Protein AF-B9TX66-F1 (afdb_monomer)

Structure (mmCIF, N/CA/C/O backbone):
data_AF-B9TX66-F1
#
_entry.id   AF-B9TX66-F1
#
loop_
_atom_site.group_PDB
_atom_site.id
_atom_site.type_symbol
_atom_site.label_atom_id
_atom_site.label_alt_id
_atom_site.label_comp_id
_atom_site.label_asym_id
_atom_site.label_entity_id
_atom_site.label_seq_id
_atom_site.pdbx_PDB_ins_code
_atom_site.Cartn_x
_atom_site.Cartn_y
_atom_site.Cartn_z
_atom_site.occupancy
_atom_site.B_iso_or_equiv
_atom_site.auth_seq_id
_atom_site.auth_comp_id
_atom_site.auth_asym_id
_atom_site.auth_atom_id
_atom_site.pdbx_PDB_model_num
ATOM 1 N N . VAL A 1 1 ? 1.160 -11.058 -10.575 1.00 83.12 1 VAL A N 1
ATOM 2 C CA . VAL A 1 1 ? 1.458 -9.894 -9.702 1.00 83.12 1 VAL A CA 1
ATOM 3 C C . VAL A 1 1 ? 0.193 -9.256 -9.128 1.00 83.12 1 VAL A C 1
ATOM 5 O O . VAL A 1 1 ? 0.066 -9.266 -7.913 1.00 83.12 1 VAL A O 1
ATOM 8 N N . TYR A 1 2 ? -0.780 -8.805 -9.941 1.00 94.12 2 TYR A N 1
ATOM 9 C CA . TYR A 1 2 ? -2.015 -8.160 -9.440 1.00 94.12 2 TYR A CA 1
ATOM 10 C C . TYR A 1 2 ? -2.729 -8.931 -8.323 1.00 94.12 2 TYR A C 1
ATOM 12 O O . TYR A 1 2 ? 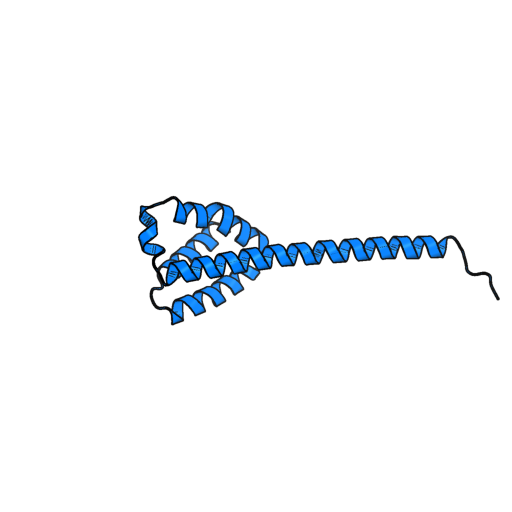-2.939 -8.373 -7.253 1.00 94.12 2 TYR A O 1
ATOM 20 N N . TRP A 1 3 ? -3.058 -10.211 -8.542 1.00 96.12 3 TRP A N 1
ATOM 21 C CA . TRP A 1 3 ? -3.740 -11.026 -7.528 1.00 96.12 3 TRP A CA 1
ATOM 22 C C . TRP A 1 3 ? -2.969 -11.053 -6.202 1.00 96.12 3 TRP A C 1
ATOM 24 O O . TRP A 1 3 ? -3.558 -10.854 -5.146 1.00 96.12 3 TRP A O 1
ATOM 34 N N . PHE A 1 4 ? -1.648 -11.221 -6.254 1.00 95.56 4 PHE A N 1
ATOM 35 C CA . PHE A 1 4 ? -0.800 -11.268 -5.065 1.00 95.56 4 PHE A CA 1
ATOM 36 C C . PHE A 1 4 ? -0.792 -9.930 -4.313 1.00 95.56 4 PHE A C 1
ATOM 38 O O . PHE A 1 4 ? -1.150 -9.889 -3.138 1.00 95.56 4 PHE A O 1
ATOM 45 N N . CYS A 1 5 ? -0.483 -8.827 -5.004 1.00 97.12 5 CYS A N 1
ATOM 46 C CA . CYS A 1 5 ? -0.488 -7.490 -4.407 1.00 97.12 5 CYS A CA 1
ATOM 47 C C . CYS A 1 5 ? -1.867 -7.137 -3.840 1.00 97.12 5 CYS A C 1
ATOM 49 O O . CYS A 1 5 ? -1.966 -6.672 -2.712 1.00 97.12 5 CYS A O 1
ATOM 51 N N . ASN A 1 6 ? -2.940 -7.408 -4.585 1.00 97.31 6 ASN A N 1
ATOM 52 C CA . ASN A 1 6 ? -4.307 -7.114 -4.164 1.00 97.31 6 ASN A CA 1
ATOM 53 C C . ASN A 1 6 ? -4.693 -7.873 -2.888 1.00 97.31 6 ASN A C 1
ATOM 55 O O . ASN A 1 6 ? -5.299 -7.290 -1.996 1.00 97.31 6 ASN A O 1
ATOM 59 N N . ASN A 1 7 ? -4.332 -9.153 -2.771 1.00 98.00 7 ASN A N 1
ATOM 60 C CA . ASN A 1 7 ? -4.625 -9.919 -1.559 1.00 98.00 7 ASN A CA 1
ATOM 61 C C . ASN A 1 7 ? -3.804 -9.436 -0.360 1.00 98.00 7 ASN A C 1
ATOM 63 O O . ASN A 1 7 ? -4.368 -9.274 0.716 1.00 98.00 7 ASN A O 1
ATOM 67 N N . LEU A 1 8 ? -2.519 -9.118 -0.538 1.00 97.81 8 LEU A N 1
ATOM 68 C CA . LEU A 1 8 ? -1.708 -8.569 0.553 1.00 97.81 8 LEU A CA 1
ATOM 69 C C . LEU A 1 8 ? -2.213 -7.202 1.027 1.00 97.81 8 LEU A C 1
ATOM 71 O O . LEU A 1 8 ? -2.271 -6.963 2.229 1.00 97.81 8 LEU A O 1
ATOM 75 N N . ILE A 1 9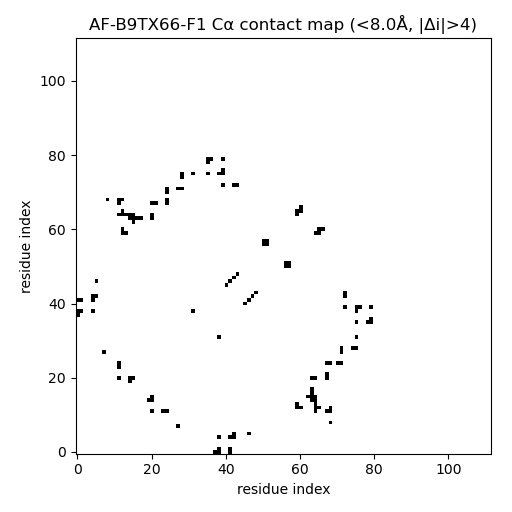 ? -2.642 -6.328 0.111 1.00 97.75 9 ILE A N 1
ATOM 76 C CA . ILE A 1 9 ? -3.272 -5.057 0.487 1.00 97.75 9 ILE A CA 1
ATOM 77 C C . ILE A 1 9 ? -4.596 -5.299 1.217 1.00 97.75 9 ILE A C 1
ATOM 79 O O . ILE A 1 9 ? -4.845 -4.658 2.231 1.00 97.75 9 ILE A O 1
ATOM 83 N N . LYS A 1 10 ? -5.426 -6.250 0.777 1.00 96.56 10 LYS A N 1
ATOM 84 C CA . LYS A 1 10 ? -6.650 -6.610 1.510 1.00 96.56 10 LYS A CA 1
ATOM 85 C C . LYS A 1 10 ? -6.361 -7.101 2.927 1.00 96.56 10 LYS A C 1
ATOM 87 O O . LYS A 1 10 ? -7.115 -6.749 3.823 1.00 96.56 10 LYS A O 1
ATOM 92 N N . GLU A 1 11 ? -5.301 -7.880 3.138 1.00 97.06 11 GLU A N 1
ATOM 93 C CA . GLU A 1 11 ? -4.887 -8.284 4.488 1.00 97.06 11 GLU A CA 1
ATOM 94 C C . GLU A 1 11 ? -4.373 -7.097 5.311 1.00 97.06 11 GLU A C 1
ATOM 96 O O . GLU A 1 11 ? -4.778 -6.942 6.458 1.00 97.06 11 GLU A O 1
ATOM 101 N N . LEU A 1 12 ? -3.568 -6.201 4.723 1.00 97.19 12 LEU A N 1
ATOM 102 C CA . LEU A 1 12 ? -3.122 -4.971 5.391 1.00 97.19 12 LEU A CA 1
ATOM 103 C C . LEU A 1 12 ? -4.307 -4.120 5.870 1.00 97.19 12 LEU A C 1
ATOM 105 O O . LEU A 1 12 ? -4.287 -3.609 6.986 1.00 97.19 12 LEU A O 1
ATOM 109 N N . LEU A 1 13 ? -5.348 -3.990 5.041 1.00 96.56 13 LEU A N 1
ATOM 110 C CA . LEU A 1 13 ? -6.533 -3.186 5.347 1.00 96.56 13 LEU A CA 1
ATOM 111 C C . LEU A 1 13 ? -7.426 -3.782 6.447 1.00 96.56 13 LEU A C 1
ATOM 113 O O . LEU A 1 13 ? -8.303 -3.089 6.955 1.00 96.56 13 LEU A O 1
ATOM 117 N N . LYS A 1 14 ? -7.215 -5.044 6.837 1.00 95.00 14 LYS A N 1
ATOM 118 C CA . LYS A 1 14 ? -7.914 -5.655 7.979 1.00 95.00 14 LYS A CA 1
ATOM 119 C C . LYS A 1 14 ? -7.273 -5.304 9.320 1.00 95.00 14 LYS A C 1
ATOM 121 O O . LYS A 1 14 ? -7.902 -5.518 10.354 1.00 95.00 14 LYS A O 1
ATOM 126 N N . GLU A 1 15 ? -6.041 -4.796 9.329 1.00 94.12 15 GLU A N 1
ATOM 127 C CA . GLU A 1 15 ? -5.325 -4.524 10.571 1.00 94.12 15 GLU A CA 1
ATOM 128 C C . GLU A 1 15 ? -5.702 -3.155 11.143 1.00 94.12 15 GLU A C 1
ATOM 130 O O . GLU A 1 15 ? -5.342 -2.106 10.606 1.00 94.12 15 GLU A O 1
ATOM 135 N N . THR A 1 16 ? -6.409 -3.176 12.270 1.00 89.06 16 THR A N 1
ATOM 136 C CA . THR A 1 16 ? -6.935 -1.983 12.947 1.00 89.06 16 THR A CA 1
ATOM 137 C C . THR A 1 16 ? -6.059 -1.510 14.104 1.00 89.06 16 THR A C 1
ATOM 139 O O . THR A 1 16 ? -6.293 -0.434 14.653 1.00 89.06 16 THR A O 1
ATOM 142 N N . ARG A 1 17 ? -5.040 -2.286 14.493 1.00 89.62 17 ARG A N 1
ATOM 143 C CA . ARG A 1 17 ? -4.118 -1.942 15.580 1.00 89.62 17 ARG A CA 1
ATOM 144 C C . ARG A 1 17 ? -2.822 -1.366 15.029 1.00 89.62 17 ARG A C 1
ATOM 146 O O . ARG A 1 17 ? -2.072 -2.039 14.324 1.00 89.62 17 ARG A O 1
ATOM 153 N N . LYS A 1 18 ? -2.525 -0.127 15.421 1.00 87.88 18 LYS A N 1
ATOM 154 C CA . L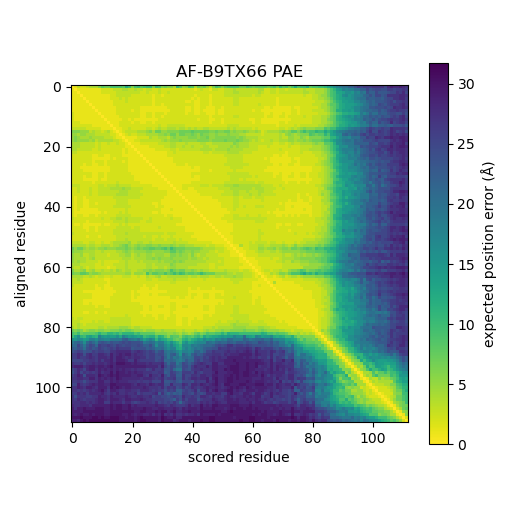YS A 1 18 ? -1.423 0.686 14.884 1.00 87.88 18 LYS A CA 1
ATOM 155 C C . LYS A 1 18 ? -0.064 -0.028 14.889 1.00 87.88 18 LYS A C 1
ATOM 157 O O . LYS A 1 18 ? 0.693 0.092 13.927 1.00 87.88 18 LYS A O 1
ATOM 162 N N . GLU A 1 19 ? 0.258 -0.759 15.951 1.00 89.06 19 GLU A N 1
ATOM 163 C CA . GLU A 1 19 ? 1.519 -1.490 16.096 1.00 89.06 19 GLU A CA 1
ATOM 164 C C . GLU A 1 19 ? 1.673 -2.636 15.087 1.00 89.06 19 GLU A C 1
ATOM 166 O O . GLU A 1 19 ? 2.768 -2.857 14.566 1.00 89.06 19 GLU A O 1
ATOM 171 N N . HIS A 1 20 ? 0.581 -3.329 14.765 1.00 92.50 20 HIS A N 1
ATOM 172 C CA . HIS A 1 20 ? 0.580 -4.420 13.790 1.00 92.50 20 HIS A CA 1
ATOM 173 C C . HIS A 1 20 ? 0.533 -3.873 12.369 1.00 92.50 20 HIS A C 1
ATOM 175 O O . HIS A 1 20 ? 1.249 -4.363 11.501 1.00 92.50 20 HIS A O 1
ATOM 181 N N . THR A 1 21 ? -0.209 -2.786 12.156 1.00 93.12 21 THR A N 1
ATOM 182 C CA . THR A 1 21 ? -0.282 -2.074 10.880 1.00 93.12 21 THR A CA 1
ATOM 183 C C . THR A 1 21 ? 1.107 -1.610 10.414 1.00 93.12 21 THR A C 1
ATOM 185 O O . THR A 1 21 ? 1.458 -1.777 9.248 1.00 93.12 21 THR A O 1
ATOM 188 N N . LEU A 1 22 ? 1.945 -1.086 11.317 1.00 92.56 22 LEU A N 1
ATOM 189 C CA . LEU A 1 22 ? 3.319 -0.679 10.987 1.00 92.56 22 LEU A CA 1
ATOM 190 C C . LEU A 1 22 ? 4.215 -1.864 10.604 1.00 92.56 22 LEU A C 1
ATOM 192 O O . LEU A 1 22 ? 4.901 -1.800 9.585 1.00 92.56 22 LEU A O 1
ATOM 196 N N . ARG A 1 23 ? 4.170 -2.955 11.376 1.00 95.75 23 ARG A N 1
ATOM 197 C CA . ARG A 1 23 ? 4.934 -4.179 11.079 1.00 95.75 23 ARG A CA 1
ATOM 198 C C . ARG A 1 23 ? 4.501 -4.810 9.757 1.00 95.75 23 ARG A C 1
ATOM 200 O O . ARG A 1 23 ? 5.341 -5.269 8.988 1.00 95.75 23 ARG A O 1
ATOM 207 N N . ALA A 1 24 ? 3.200 -4.796 9.468 1.00 96.81 24 ALA A N 1
ATOM 208 C CA . ALA A 1 24 ? 2.657 -5.271 8.203 1.00 96.81 24 ALA A CA 1
ATOM 209 C C . ALA A 1 24 ? 3.197 -4.454 7.021 1.00 96.81 24 ALA A C 1
ATOM 211 O O . ALA A 1 24 ? 3.585 -5.041 6.015 1.00 96.81 24 ALA A O 1
ATOM 212 N N . VAL A 1 25 ? 3.305 -3.125 7.146 1.00 97.75 25 VAL A N 1
ATOM 213 C CA . VAL A 1 25 ? 3.915 -2.276 6.105 1.00 97.75 25 VAL A CA 1
ATOM 214 C C . VAL A 1 25 ? 5.375 -2.655 5.853 1.00 97.75 25 VAL A C 1
ATOM 216 O O . VAL A 1 25 ? 5.765 -2.796 4.698 1.00 97.75 25 VAL A O 1
ATOM 219 N N . GLU A 1 26 ? 6.178 -2.845 6.900 1.00 97.38 26 GLU A N 1
ATOM 220 C CA . GLU A 1 26 ? 7.594 -3.228 6.769 1.00 97.38 26 GLU A CA 1
ATOM 221 C C . GLU A 1 26 ? 7.760 -4.599 6.098 1.00 97.38 26 GLU A C 1
ATOM 223 O O . GLU A 1 26 ? 8.589 -4.763 5.194 1.00 97.38 26 GLU A O 1
ATOM 228 N N . LEU A 1 27 ? 6.927 -5.568 6.486 1.00 98.06 27 LEU A N 1
ATOM 229 C CA . LEU A 1 27 ? 6.905 -6.898 5.885 1.00 98.06 27 LEU A CA 1
ATOM 230 C C . LEU A 1 27 ? 6.491 -6.844 4.408 1.00 98.06 27 LEU A C 1
ATOM 232 O O . LEU A 1 27 ? 7.201 -7.372 3.551 1.00 98.06 27 LEU A O 1
ATOM 236 N N . LEU A 1 28 ? 5.367 -6.191 4.095 1.00 98.19 28 LEU A N 1
ATOM 237 C CA . LEU A 1 28 ? 4.862 -6.074 2.725 1.00 98.19 28 LEU A CA 1
ATOM 238 C C . LEU A 1 28 ? 5.853 -5.338 1.831 1.00 98.19 28 LEU A C 1
ATOM 240 O O . LEU A 1 28 ? 6.101 -5.785 0.717 1.00 98.19 28 LEU A O 1
ATOM 244 N N . TYR A 1 29 ? 6.457 -4.256 2.319 1.00 98.25 29 TYR A N 1
ATOM 245 C CA . TYR A 1 29 ? 7.491 -3.537 1.585 1.00 98.25 29 TYR A CA 1
ATOM 246 C C . TYR A 1 29 ? 8.681 -4.447 1.250 1.00 98.25 29 TYR A C 1
ATOM 248 O O . TYR A 1 29 ? 9.115 -4.489 0.101 1.00 98.25 29 TYR A O 1
ATOM 256 N N . SER A 1 30 ? 9.155 -5.237 2.218 1.00 98.00 30 SER A N 1
ATOM 257 C CA . SER A 1 30 ? 10.258 -6.184 2.008 1.00 98.00 30 SER A CA 1
ATOM 258 C C . SER A 1 30 ? 9.919 -7.248 0.957 1.00 98.00 30 SER A C 1
ATOM 260 O O . SER A 1 30 ? 10.748 -7.563 0.107 1.00 98.00 30 SER A O 1
ATOM 262 N N . ILE A 1 31 ? 8.682 -7.757 0.964 1.00 97.62 31 ILE A N 1
ATOM 263 C CA . ILE A 1 31 ? 8.174 -8.683 -0.061 1.00 97.62 31 ILE A CA 1
ATOM 264 C C . ILE A 1 31 ? 8.100 -7.988 -1.428 1.00 97.62 31 ILE A C 1
ATOM 266 O O . ILE A 1 31 ? 8.489 -8.557 -2.446 1.00 97.62 31 ILE A O 1
ATOM 270 N N . PHE A 1 32 ? 7.617 -6.747 -1.468 1.00 97.38 32 PHE A N 1
ATOM 271 C CA . PHE A 1 32 ? 7.456 -5.971 -2.696 1.00 97.38 32 PHE A CA 1
ATOM 272 C C . PHE A 1 32 ? 8.794 -5.611 -3.349 1.00 97.38 32 PHE A C 1
ATOM 274 O O . PHE A 1 32 ? 8.853 -5.489 -4.571 1.00 97.38 32 PHE A O 1
ATOM 281 N N . CYS A 1 33 ? 9.884 -5.529 -2.580 1.00 95.06 33 CYS A N 1
ATOM 282 C CA . CYS A 1 33 ? 11.239 -5.356 -3.109 1.00 95.06 33 CYS A CA 1
ATOM 283 C C . CYS A 1 33 ? 11.686 -6.464 -4.075 1.00 95.06 33 CYS A C 1
ATOM 285 O O . CYS A 1 33 ? 12.568 -6.199 -4.889 1.00 95.06 33 CYS A O 1
ATOM 287 N N . LEU A 1 34 ? 11.076 -7.658 -4.047 1.00 94.38 34 LEU A N 1
ATOM 288 C CA . LEU A 1 34 ? 11.391 -8.743 -4.989 1.00 94.38 34 LEU A CA 1
ATOM 289 C C . LEU A 1 34 ? 11.071 -8.385 -6.449 1.00 94.38 34 LEU A C 1
ATOM 291 O O . LEU A 1 34 ? 11.734 -8.877 -7.357 1.00 94.38 34 LEU A O 1
ATOM 295 N N . ASP A 1 35 ? 10.075 -7.526 -6.674 1.00 94.88 35 ASP A N 1
ATOM 296 C CA . ASP A 1 35 ? 9.711 -7.012 -7.998 1.00 94.88 35 ASP A CA 1
ATOM 297 C C . ASP A 1 35 ? 9.158 -5.586 -7.867 1.00 94.88 35 ASP A C 1
ATOM 299 O O . ASP A 1 35 ? 7.989 -5.291 -8.131 1.00 94.88 35 ASP A O 1
ATOM 303 N N . MET A 1 36 ? 10.013 -4.681 -7.385 1.00 94.88 36 MET A N 1
ATOM 304 C CA . MET A 1 36 ? 9.602 -3.326 -7.013 1.00 94.88 36 MET A CA 1
ATOM 305 C C . MET A 1 36 ? 8.984 -2.553 -8.187 1.00 94.88 36 MET A C 1
ATOM 307 O O . MET A 1 36 ? 8.055 -1.769 -7.988 1.00 94.88 36 MET A O 1
ATOM 311 N N . GLN A 1 37 ? 9.456 -2.779 -9.417 1.00 94.19 37 GLN A N 1
ATOM 312 C CA . GLN A 1 37 ? 8.929 -2.094 -10.599 1.00 94.19 37 GLN A CA 1
ATOM 313 C C . GLN A 1 37 ? 7.500 -2.540 -10.922 1.00 94.19 37 GLN A C 1
ATOM 315 O O . GLN A 1 37 ? 6.598 -1.697 -10.952 1.00 94.19 37 GLN A O 1
ATOM 320 N N . GLN A 1 38 ? 7.265 -3.845 -11.104 1.00 95.62 38 GLN A N 1
ATOM 321 C CA . GLN A 1 38 ? 5.933 -4.341 -11.462 1.00 95.62 38 GLN A CA 1
ATOM 322 C C . GLN A 1 38 ? 4.941 -4.159 -10.319 1.00 95.62 38 GLN A C 1
ATOM 324 O O . GLN A 1 38 ? 3.782 -3.818 -10.557 1.00 95.62 38 GLN A O 1
ATOM 329 N N . VAL A 1 39 ? 5.381 -4.344 -9.072 1.00 97.25 39 VAL A N 1
ATOM 330 C CA . VAL A 1 39 ? 4.528 -4.120 -7.903 1.00 97.25 39 VAL A CA 1
ATOM 331 C C . VAL A 1 39 ? 4.105 -2.658 -7.811 1.00 97.25 39 VAL A C 1
ATOM 333 O O . VAL A 1 39 ? 2.924 -2.394 -7.605 1.00 97.25 39 VAL A O 1
ATOM 336 N N . THR A 1 40 ? 5.020 -1.706 -8.021 1.00 97.19 40 THR A N 1
ATOM 337 C CA . THR A 1 40 ? 4.684 -0.273 -7.991 1.00 97.19 40 THR A CA 1
ATOM 338 C C . THR A 1 40 ? 3.677 0.091 -9.080 1.00 97.19 40 THR A C 1
ATOM 340 O O . THR A 1 40 ? 2.699 0.781 -8.792 1.00 97.19 40 THR A O 1
ATOM 343 N N . LEU A 1 41 ? 3.860 -0.407 -10.308 1.00 97.44 41 LEU A N 1
ATOM 344 C CA . LEU A 1 41 ? 2.912 -0.183 -11.407 1.00 97.44 41 LEU A CA 1
ATOM 345 C C . LEU A 1 41 ? 1.522 -0.742 -11.083 1.00 97.44 41 LEU A C 1
ATOM 347 O O . LEU A 1 41 ? 0.518 -0.065 -11.281 1.00 97.44 41 LEU A O 1
ATOM 351 N N . VAL A 1 42 ? 1.455 -1.954 -10.533 1.00 98.19 42 VAL A N 1
ATOM 352 C CA . VAL A 1 42 ? 0.195 -2.593 -10.134 1.00 98.19 42 VAL A CA 1
ATOM 353 C C . VAL A 1 42 ? -0.484 -1.846 -8.986 1.00 98.19 42 VAL A C 1
ATOM 355 O O . VAL A 1 42 ? -1.698 -1.624 -9.015 1.00 98.19 42 VAL A O 1
ATOM 358 N N . LEU A 1 43 ? 0.290 -1.461 -7.973 1.00 97.88 43 LEU A N 1
ATOM 359 C CA . LEU A 1 43 ? -0.206 -0.784 -6.783 1.00 97.88 43 LEU A CA 1
ATOM 360 C C . LEU A 1 43 ? -0.800 0.582 -7.142 1.00 97.88 43 LEU A C 1
ATOM 362 O O . LEU A 1 43 ? -1.947 0.848 -6.791 1.00 97.88 43 LEU A O 1
ATOM 366 N N . LEU A 1 44 ? -0.057 1.409 -7.883 1.00 97.56 44 LEU A N 1
ATOM 367 C CA . LEU A 1 44 ? -0.472 2.766 -8.248 1.00 97.56 44 LEU A CA 1
ATOM 368 C C . LEU A 1 44 ? -1.454 2.806 -9.426 1.00 97.56 44 LEU A C 1
ATOM 370 O O . LEU A 1 44 ? -2.332 3.661 -9.451 1.00 97.56 44 LEU A O 1
ATOM 374 N N . GLY A 1 45 ? -1.313 1.905 -10.401 1.00 97.19 45 GLY A N 1
ATOM 375 C CA . GLY A 1 45 ? -2.117 1.906 -11.626 1.00 97.19 45 GLY A CA 1
ATOM 376 C C . GLY A 1 45 ? -3.454 1.177 -11.506 1.00 97.19 45 GLY A C 1
ATOM 377 O O . GLY A 1 45 ? -4.377 1.478 -12.258 1.00 97.19 45 GLY A O 1
ATOM 378 N N . HIS A 1 46 ? -3.585 0.236 -10.563 1.00 97.00 46 HIS A N 1
ATOM 379 C CA . HIS A 1 46 ? -4.789 -0.594 -10.453 1.00 97.00 46 HIS A CA 1
ATOM 380 C C . 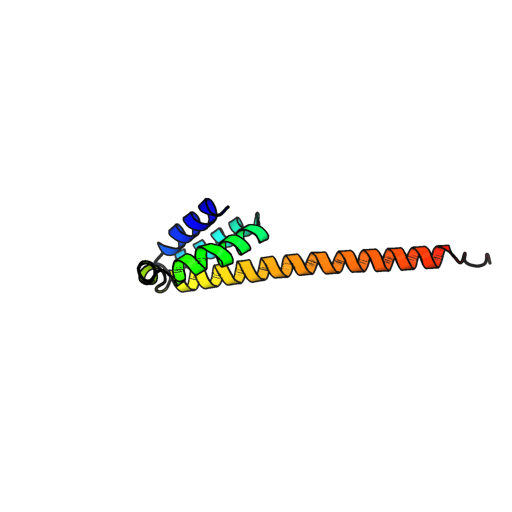HIS A 1 46 ? -5.374 -0.653 -9.041 1.00 97.00 46 HIS A C 1
ATOM 382 O O . HIS A 1 46 ? -6.573 -0.434 -8.873 1.00 97.00 46 HIS A O 1
ATOM 388 N N . ILE A 1 47 ? -4.565 -0.958 -8.021 1.00 97.12 47 ILE A N 1
ATOM 389 C CA . ILE A 1 47 ? -5.090 -1.218 -6.671 1.00 97.12 47 ILE A CA 1
ATOM 390 C C . ILE A 1 47 ? -5.539 0.076 -5.989 1.00 97.12 47 ILE A C 1
ATOM 392 O O . ILE A 1 47 ? -6.699 0.163 -5.593 1.00 97.12 47 ILE A O 1
ATOM 396 N N . LEU A 1 48 ? -4.663 1.082 -5.872 1.00 96.62 48 LEU A N 1
ATOM 397 C CA . LEU A 1 48 ? -5.021 2.356 -5.240 1.00 96.62 48 LEU A CA 1
ATOM 398 C C . LEU A 1 48 ? -6.215 3.028 -5.925 1.00 96.62 48 LEU A C 1
ATOM 400 O O . LEU A 1 48 ? -7.163 3.360 -5.215 1.00 96.62 48 LEU A O 1
ATOM 404 N N . PRO A 1 49 ? -6.241 3.182 -7.264 1.00 96.75 49 PRO A N 1
ATOM 405 C CA . PRO A 1 49 ? -7.402 3.740 -7.942 1.00 96.75 49 PRO A CA 1
ATOM 406 C C . PRO A 1 49 ? -8.683 2.977 -7.600 1.00 96.75 49 PRO A C 1
ATOM 408 O O . PRO A 1 49 ? -9.658 3.600 -7.203 1.00 96.75 49 PRO A O 1
ATOM 411 N N . GLY A 1 50 ? -8.665 1.639 -7.640 1.00 95.75 50 GLY A N 1
ATOM 412 C CA . GLY A 1 50 ? -9.836 0.811 -7.328 1.00 95.75 50 GLY A CA 1
ATOM 413 C C . GLY A 1 50 ? -10.268 0.792 -5.853 1.00 95.75 50 GLY A C 1
ATOM 414 O O . GLY A 1 50 ? -11.360 0.303 -5.548 1.00 95.75 50 GLY A O 1
ATOM 415 N N . LEU A 1 51 ? -9.429 1.278 -4.935 1.00 95.69 51 LEU A N 1
ATOM 416 C CA . LEU A 1 51 ? -9.785 1.519 -3.532 1.00 95.69 51 LEU A CA 1
ATOM 417 C C . LEU A 1 51 ? -10.349 2.930 -3.331 1.00 95.69 51 LEU A C 1
ATOM 419 O O . LEU A 1 51 ? -11.280 3.108 -2.553 1.00 95.69 51 LEU A O 1
ATOM 423 N N . LEU A 1 52 ? -9.797 3.920 -4.036 1.00 95.00 52 LEU A N 1
ATOM 424 C CA . LEU A 1 52 ? -10.168 5.328 -3.893 1.00 95.00 52 LEU A CA 1
ATOM 425 C C . LEU A 1 52 ? -11.442 5.694 -4.661 1.00 95.00 52 LEU A C 1
ATOM 427 O O . LEU A 1 52 ? -12.206 6.533 -4.195 1.00 95.00 52 LEU A O 1
ATOM 431 N N . THR A 1 53 ? -11.705 5.072 -5.811 1.00 95.62 53 THR A N 1
ATOM 432 C CA . THR A 1 53 ? -12.904 5.360 -6.620 1.00 95.62 53 THR A CA 1
ATOM 433 C C . THR A 1 53 ? -14.142 4.587 -6.173 1.00 95.62 53 THR A C 1
ATOM 435 O O . THR A 1 53 ? -15.249 4.917 -6.589 1.00 95.62 53 THR A O 1
ATOM 438 N N . ASP A 1 54 ? -13.978 3.579 -5.316 1.00 94.19 54 ASP A N 1
ATOM 439 C CA . ASP A 1 54 ? -15.068 2.754 -4.806 1.00 94.19 54 ASP A CA 1
ATOM 440 C C . ASP A 1 54 ? -15.455 3.194 -3.389 1.00 94.19 54 ASP A C 1
ATOM 442 O O . ASP A 1 54 ? -14.812 2.820 -2.404 1.00 94.19 54 ASP A O 1
ATOM 446 N N . SER A 1 55 ? -16.529 3.981 -3.285 1.00 90.94 55 SER A N 1
ATOM 447 C CA . SER A 1 55 ? -17.016 4.529 -2.012 1.00 90.94 55 SER A CA 1
ATOM 448 C C . SER A 1 55 ? -17.389 3.454 -0.990 1.00 90.94 55 SER A C 1
ATOM 450 O O . SER A 1 55 ? -17.294 3.693 0.215 1.00 90.94 55 SER A O 1
ATOM 452 N N . SER A 1 56 ? -17.735 2.241 -1.437 1.00 93.00 56 SER A N 1
ATOM 453 C CA . SER A 1 56 ? -18.013 1.120 -0.533 1.00 93.00 56 SER A CA 1
ATOM 454 C C . SER A 1 56 ? -16.780 0.699 0.276 1.00 93.00 56 SER A C 1
ATOM 456 O O . SER A 1 56 ? -16.911 0.171 1.381 1.00 93.00 56 SER A O 1
ATOM 458 N N . LYS A 1 57 ? -15.573 0.988 -0.228 1.00 90.19 57 LYS A N 1
ATOM 459 C CA . LYS A 1 57 ? -14.299 0.611 0.394 1.00 90.19 57 LYS A CA 1
ATOM 460 C C . LYS A 1 57 ? -13.707 1.693 1.288 1.00 90.19 57 LYS A C 1
ATOM 462 O O . LYS A 1 57 ? -12.777 1.398 2.035 1.00 90.19 57 LYS A O 1
ATOM 467 N N . TRP A 1 58 ? -14.237 2.914 1.279 1.00 92.56 58 TRP A N 1
ATOM 468 C CA . TRP A 1 58 ? -13.659 4.033 2.034 1.00 92.56 58 TRP A CA 1
ATOM 469 C C . TRP A 1 58 ? -13.606 3.786 3.543 1.00 92.56 58 TRP A C 1
ATOM 471 O O . TRP A 1 58 ? -12.642 4.180 4.190 1.00 92.56 58 TRP A O 1
ATOM 481 N N . HIS A 1 59 ? -14.570 3.046 4.093 1.00 91.94 59 HIS A N 1
ATOM 482 C CA . HIS A 1 59 ? -14.543 2.637 5.499 1.00 91.94 59 HIS A CA 1
ATOM 483 C C . HIS A 1 59 ? -13.3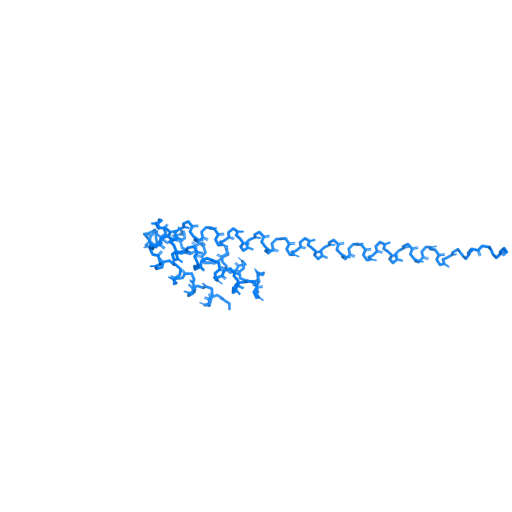01 1.796 5.847 1.00 91.94 59 HIS A C 1
ATOM 485 O O . HIS A 1 59 ? -12.747 1.949 6.929 1.00 91.94 59 HIS A O 1
ATOM 491 N N . SER A 1 60 ? -12.812 0.960 4.921 1.00 90.94 60 SER A N 1
ATOM 492 C CA . SER A 1 60 ? -11.576 0.177 5.114 1.00 90.94 60 SER A CA 1
ATOM 493 C C . SER A 1 60 ? -10.296 1.017 5.033 1.00 90.94 60 SER A C 1
ATOM 495 O O . SER A 1 60 ? -9.228 0.552 5.417 1.00 90.94 60 SER A O 1
ATOM 497 N N . LEU A 1 61 ? -10.401 2.252 4.533 1.00 93.31 61 LEU A N 1
ATOM 498 C CA . LEU A 1 61 ? -9.307 3.218 4.452 1.00 93.31 61 LEU A CA 1
ATOM 499 C C . LEU A 1 61 ? -9.287 4.185 5.640 1.00 93.31 61 LEU A C 1
ATOM 501 O O . LEU A 1 61 ? -8.401 5.033 5.701 1.00 93.31 61 LEU A O 1
ATOM 505 N N . MET A 1 62 ? -10.236 4.089 6.575 1.00 92.56 62 MET A N 1
ATOM 506 C CA . MET A 1 62 ? -10.150 4.859 7.813 1.00 92.56 62 MET A CA 1
ATOM 507 C C . MET A 1 62 ? -8.915 4.424 8.603 1.00 92.56 62 MET A C 1
ATOM 509 O O . MET A 1 62 ? -8.521 3.261 8.558 1.00 92.56 62 MET A O 1
ATOM 513 N N . ASP A 1 63 ? -8.275 5.359 9.299 1.00 89.19 63 ASP A N 1
ATOM 514 C CA . ASP A 1 63 ? -7.073 5.055 10.071 1.00 89.19 63 ASP A CA 1
ATOM 515 C C . ASP A 1 63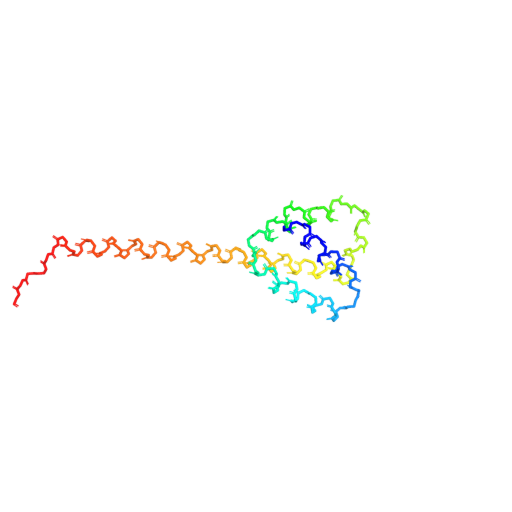 ? -7.327 3.979 11.136 1.00 89.19 63 ASP A C 1
ATOM 517 O O . ASP A 1 63 ? -8.409 3.958 11.731 1.00 89.19 63 ASP A O 1
ATOM 521 N N . PRO A 1 64 ? -6.336 3.108 11.425 1.00 92.12 64 PRO A N 1
ATOM 522 C CA . PRO A 1 64 ? -4.932 3.120 10.958 1.00 92.12 64 PRO A CA 1
ATOM 523 C C . PRO A 1 64 ? -4.567 2.586 9.547 1.00 92.12 64 PRO A C 1
ATOM 525 O O . PRO A 1 64 ? -3.517 3.002 9.039 1.00 92.12 64 PRO A O 1
ATOM 528 N N . PRO A 1 65 ? -5.316 1.667 8.900 1.00 94.00 65 PRO A N 1
ATOM 529 C CA . PRO A 1 65 ? -4.864 1.016 7.663 1.00 94.00 65 PRO A CA 1
ATOM 530 C C . PRO A 1 65 ? -4.706 1.965 6.468 1.00 94.00 65 PRO A C 1
ATOM 532 O O . PRO A 1 65 ? -3.813 1.751 5.646 1.00 94.00 65 PRO A O 1
ATOM 535 N N . GLY A 1 66 ? -5.500 3.039 6.391 1.00 95.25 66 GLY A N 1
ATOM 536 C CA . GLY A 1 66 ? -5.359 4.069 5.355 1.00 95.25 66 GLY A CA 1
ATOM 537 C C . GLY A 1 66 ? -3.978 4.722 5.349 1.00 95.25 66 GLY A C 1
ATOM 538 O O . GLY A 1 66 ? -3.288 4.719 4.325 1.00 95.25 66 GLY A O 1
ATOM 539 N N . THR A 1 67 ? -3.526 5.205 6.511 1.00 95.75 67 THR A N 1
ATOM 540 C CA . THR A 1 67 ? -2.171 5.756 6.671 1.00 95.75 67 THR A CA 1
ATOM 541 C C . THR A 1 67 ? -1.084 4.732 6.328 1.00 95.75 67 THR A C 1
ATOM 543 O O . THR A 1 67 ? -0.082 5.075 5.696 1.00 95.75 67 THR A O 1
ATOM 546 N N . ALA A 1 68 ? -1.264 3.460 6.693 1.00 97.00 68 ALA A N 1
ATOM 547 C CA . ALA A 1 68 ? -0.314 2.405 6.334 1.00 97.00 68 ALA A CA 1
ATOM 548 C C . ALA A 1 68 ? -0.226 2.165 4.829 1.00 97.00 68 ALA A C 1
ATOM 550 O O . ALA A 1 68 ? 0.877 2.071 4.288 1.00 97.00 68 ALA A O 1
ATOM 551 N N . LEU A 1 69 ? -1.374 2.085 4.154 1.00 97.62 69 LEU A N 1
ATOM 552 C CA . LEU A 1 69 ? -1.435 1.922 2.709 1.00 97.62 69 LEU A CA 1
ATOM 553 C C . LEU A 1 69 ? -0.751 3.095 2.002 1.00 97.62 69 LEU A C 1
ATOM 555 O O . LEU A 1 69 ? 0.044 2.875 1.090 1.00 97.62 69 LEU A O 1
ATOM 559 N N . ALA A 1 70 ? -1.007 4.327 2.451 1.00 97.50 70 ALA A N 1
ATOM 560 C CA . ALA A 1 70 ? -0.357 5.518 1.915 1.00 97.50 70 ALA A CA 1
ATOM 561 C C . ALA A 1 70 ? 1.168 5.449 2.085 1.00 97.50 70 ALA A C 1
ATOM 563 O O . ALA A 1 70 ? 1.912 5.655 1.125 1.00 97.50 70 ALA A O 1
ATOM 564 N N . LYS A 1 71 ? 1.644 5.086 3.282 1.00 97.75 71 LYS A N 1
ATOM 565 C CA . LYS A 1 71 ? 3.075 4.919 3.564 1.00 97.75 71 LYS A CA 1
ATOM 566 C C . LYS A 1 71 ? 3.716 3.860 2.664 1.00 97.75 71 LYS A C 1
ATOM 568 O O . LYS A 1 71 ? 4.756 4.125 2.065 1.00 97.75 71 LYS A O 1
ATOM 573 N N . LEU A 1 72 ? 3.084 2.694 2.532 1.00 98.25 72 LEU A N 1
ATOM 574 C CA . LEU A 1 72 ? 3.555 1.610 1.670 1.00 98.25 72 LEU A CA 1
ATOM 575 C C . LEU A 1 72 ? 3.619 2.046 0.199 1.00 98.25 72 LEU A C 1
ATOM 577 O O . LEU A 1 72 ? 4.626 1.810 -0.465 1.00 98.25 72 LEU A O 1
ATOM 581 N N . ALA A 1 73 ? 2.586 2.732 -0.299 1.00 98.00 73 ALA A N 1
ATOM 582 C CA . ALA A 1 73 ? 2.537 3.228 -1.673 1.00 98.00 73 ALA A CA 1
ATOM 583 C C . ALA A 1 73 ? 3.662 4.229 -1.972 1.00 98.00 73 ALA A C 1
ATOM 585 O O . ALA A 1 73 ? 4.326 4.117 -3.004 1.00 98.00 73 ALA A O 1
ATOM 586 N N . VAL A 1 74 ? 3.919 5.164 -1.052 1.00 98.12 74 VAL A N 1
ATOM 587 C CA . VAL A 1 74 ? 5.022 6.129 -1.169 1.00 98.12 74 VAL A CA 1
ATOM 588 C C . VAL A 1 74 ? 6.373 5.419 -1.164 1.00 98.12 74 VAL A C 1
ATOM 590 O O . VAL A 1 74 ? 7.218 5.722 -2.005 1.00 98.12 74 VAL A O 1
ATOM 593 N N . TRP A 1 75 ? 6.581 4.458 -0.261 1.00 97.62 75 TRP A N 1
ATOM 594 C CA . TRP A 1 75 ? 7.818 3.676 -0.210 1.00 97.62 75 TRP A CA 1
ATOM 595 C C . TRP A 1 75 ? 8.063 2.902 -1.507 1.00 97.62 75 TRP A C 1
ATOM 597 O O . TRP A 1 75 ? 9.167 2.958 -2.044 1.00 97.62 75 TRP A O 1
ATOM 607 N N . CYS A 1 76 ? 7.044 2.249 -2.066 1.00 97.25 76 CYS A N 1
ATOM 608 C CA . CYS A 1 76 ? 7.172 1.556 -3.347 1.00 97.25 76 CYS A CA 1
ATOM 609 C C . CYS A 1 76 ? 7.506 2.513 -4.498 1.00 97.25 76 CYS A C 1
ATOM 611 O O . CYS A 1 76 ? 8.462 2.283 -5.240 1.00 97.25 76 CYS A O 1
ATOM 613 N N . ALA A 1 77 ? 6.776 3.627 -4.604 1.00 96.88 77 ALA A N 1
ATOM 614 C CA . ALA A 1 77 ? 7.009 4.637 -5.631 1.00 96.88 77 ALA A CA 1
ATOM 615 C C . ALA A 1 77 ? 8.435 5.201 -5.570 1.00 96.88 77 ALA A C 1
ATOM 617 O O . ALA A 1 77 ? 9.135 5.246 -6.585 1.00 96.88 77 ALA A O 1
ATOM 618 N N . LEU A 1 78 ? 8.885 5.586 -4.372 1.00 96.50 78 LEU A N 1
ATOM 619 C CA . LEU A 1 78 ? 10.206 6.165 -4.152 1.00 96.50 78 LEU A CA 1
ATOM 620 C C . LEU A 1 78 ? 11.324 5.170 -4.479 1.00 96.50 78 LEU A C 1
ATOM 622 O O . LEU A 1 78 ? 12.294 5.532 -5.151 1.00 96.50 78 LEU A O 1
ATOM 626 N N . SER A 1 79 ? 11.189 3.922 -4.038 1.00 95.25 79 SER A N 1
ATOM 627 C CA . SER A 1 79 ? 12.192 2.883 -4.272 1.00 95.25 79 SER A CA 1
ATOM 628 C C . SER A 1 79 ? 12.264 2.475 -5.738 1.00 95.25 79 SER A C 1
ATOM 630 O O . SER A 1 79 ? 13.361 2.374 -6.289 1.00 95.25 79 SER A O 1
ATOM 632 N N . SER A 1 80 ? 11.116 2.331 -6.406 1.00 94.56 80 SER A N 1
ATOM 633 C CA . SER A 1 80 ? 11.051 2.070 -7.849 1.00 94.56 80 SER A CA 1
ATOM 634 C C . SER A 1 80 ? 11.711 3.195 -8.655 1.00 94.56 80 SER A C 1
ATOM 636 O O . SER A 1 80 ? 12.579 2.946 -9.497 1.00 94.56 80 SER A O 1
ATOM 638 N N . TYR A 1 81 ? 11.388 4.451 -8.329 1.00 91.56 81 TYR A N 1
ATOM 639 C CA . TYR A 1 81 ? 11.970 5.627 -8.974 1.00 91.56 81 TYR A CA 1
ATOM 640 C C . TYR A 1 81 ? 13.487 5.737 -8.758 1.00 91.56 81 TYR A C 1
ATOM 642 O O . TYR A 1 81 ? 14.241 6.015 -9.695 1.00 91.56 81 TYR A O 1
ATOM 650 N N . SER A 1 82 ? 13.954 5.490 -7.534 1.00 88.31 82 SER A N 1
ATOM 651 C CA . SER A 1 82 ? 15.379 5.570 -7.191 1.00 88.31 82 SER A CA 1
ATOM 652 C C . SER A 1 82 ? 16.195 4.481 -7.890 1.00 88.31 82 SER A C 1
ATOM 654 O O . SER A 1 82 ? 17.274 4.761 -8.414 1.00 88.31 82 SER A O 1
ATOM 656 N N . SER A 1 83 ? 15.650 3.264 -7.986 1.00 78.94 83 SER A N 1
ATOM 657 C CA . SER A 1 83 ? 16.282 2.153 -8.708 1.00 78.94 83 SER A CA 1
ATOM 658 C C . SER A 1 83 ? 16.447 2.466 -10.205 1.00 78.94 83 SER A C 1
ATOM 660 O O . SER A 1 83 ? 17.477 2.161 -10.809 1.00 78.94 83 SER A O 1
ATOM 662 N N . HIS A 1 84 ? 15.491 3.193 -10.793 1.00 68.81 84 HIS A N 1
ATOM 663 C CA . HIS A 1 84 ? 15.563 3.646 -12.184 1.00 68.81 84 HIS A CA 1
ATOM 664 C C . HIS A 1 84 ? 16.654 4.712 -12.420 1.00 68.81 84 HIS A C 1
ATOM 666 O O . HIS A 1 84 ? 17.326 4.705 -13.454 1.00 68.81 84 HIS A O 1
ATOM 672 N N . LYS A 1 85 ? 16.882 5.620 -11.459 1.00 62.09 85 LYS A N 1
ATOM 673 C CA . LYS A 1 85 ? 17.965 6.621 -11.544 1.00 62.09 85 LYS A CA 1
ATOM 674 C C . LYS A 1 85 ? 19.360 6.010 -11.407 1.00 62.09 85 LYS A C 1
ATOM 676 O O . LYS A 1 85 ? 20.289 6.479 -12.066 1.00 62.09 85 LYS A O 1
ATOM 681 N N . GLY A 1 86 ? 19.505 4.962 -10.596 1.00 57.00 86 GLY A N 1
ATOM 682 C CA . GLY A 1 86 ? 20.774 4.252 -10.419 1.00 57.00 86 GLY A CA 1
ATOM 683 C C . GLY A 1 86 ? 21.306 3.643 -11.720 1.00 57.00 86 GLY A C 1
ATOM 684 O O . GLY A 1 86 ? 22.493 3.758 -12.005 1.00 57.00 86 GLY A O 1
ATOM 685 N N . GLN A 1 87 ? 20.430 3.080 -12.558 1.00 52.34 87 GLN A N 1
ATOM 686 C CA . GLN A 1 8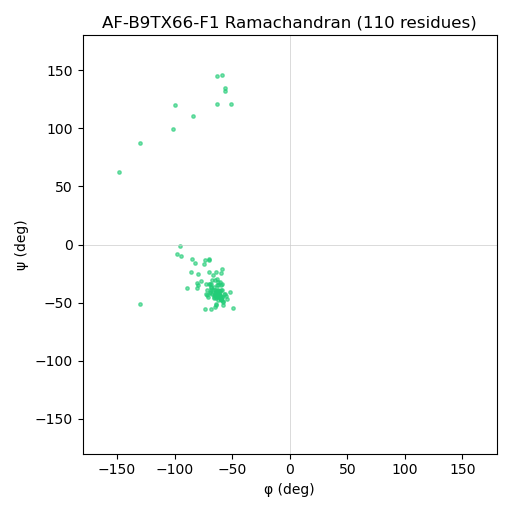7 ? 20.842 2.431 -13.810 1.00 52.34 87 GLN A CA 1
ATOM 687 C C . GLN A 1 87 ? 21.179 3.408 -14.948 1.00 52.34 87 GLN A C 1
ATOM 689 O O . GLN A 1 87 ? 22.052 3.120 -15.770 1.00 52.34 87 GLN A O 1
ATOM 694 N N . ALA A 1 88 ? 20.530 4.576 -15.003 1.00 51.53 88 ALA A N 1
ATOM 695 C CA . ALA A 1 88 ? 20.814 5.583 -16.030 1.00 51.53 88 ALA A CA 1
ATOM 696 C C . ALA A 1 88 ? 22.212 6.214 -15.857 1.00 51.53 88 ALA A C 1
ATOM 698 O O . ALA A 1 88 ? 22.936 6.407 -16.835 1.00 51.53 88 ALA A O 1
ATOM 699 N N . SER A 1 89 ? 22.620 6.458 -14.608 1.00 49.31 89 SER A N 1
ATOM 700 C CA . SER A 1 89 ? 23.913 7.062 -14.256 1.00 49.31 89 SER A CA 1
ATOM 701 C C . SER A 1 89 ? 25.112 6.169 -14.611 1.00 49.31 89 SER A C 1
ATOM 703 O O . SER A 1 89 ? 26.085 6.626 -15.216 1.00 49.31 89 SER A O 1
ATOM 705 N N . THR A 1 90 ? 25.043 4.864 -14.327 1.00 49.50 90 THR A N 1
ATOM 706 C CA . THR A 1 90 ? 26.157 3.939 -14.607 1.00 49.50 90 THR A CA 1
ATOM 707 C C . THR A 1 90 ? 26.383 3.740 -16.107 1.00 49.50 90 THR A C 1
ATOM 709 O O . THR A 1 90 ? 27.523 3.608 -16.554 1.00 49.50 90 THR A O 1
ATOM 712 N N . ARG A 1 91 ? 25.310 3.764 -16.910 1.00 50.16 91 ARG A N 1
ATOM 713 C CA . ARG A 1 91 ? 25.384 3.558 -18.364 1.00 50.16 91 ARG A CA 1
ATOM 714 C C . ARG A 1 91 ? 26.001 4.755 -19.095 1.00 50.16 91 ARG A C 1
ATOM 716 O O . ARG A 1 91 ? 26.734 4.558 -20.059 1.00 50.16 91 ARG A O 1
ATOM 723 N N . GLN A 1 92 ? 25.767 5.974 -18.605 1.00 54.09 92 GLN A N 1
ATOM 724 C CA . GLN A 1 92 ? 26.417 7.183 -19.126 1.00 54.09 92 GLN A CA 1
ATOM 725 C C . GLN A 1 92 ? 27.899 7.255 -18.738 1.00 54.09 92 GLN A C 1
ATOM 727 O O . GLN A 1 92 ? 28.731 7.601 -19.572 1.00 54.09 92 GLN A O 1
ATOM 732 N N . LYS A 1 93 ? 28.249 6.853 -17.509 1.00 51.12 93 LYS A N 1
ATOM 733 C CA . LYS A 1 93 ? 29.645 6.840 -17.045 1.00 51.12 93 LYS A CA 1
ATOM 734 C C . LYS A 1 93 ? 30.506 5.802 -17.778 1.00 51.12 93 LYS A C 1
ATOM 736 O O . LYS A 1 93 ? 31.692 6.038 -17.973 1.00 51.12 93 LYS A O 1
ATOM 741 N N . LYS A 1 94 ? 29.909 4.681 -18.211 1.00 53.19 94 LYS A N 1
ATOM 742 C CA . LYS A 1 94 ? 30.587 3.666 -19.034 1.00 53.19 94 LYS A CA 1
ATOM 743 C C . LYS A 1 94 ? 30.845 4.154 -20.468 1.00 53.19 94 LYS A C 1
ATOM 745 O O . LYS A 1 94 ? 31.976 4.046 -20.914 1.00 53.19 94 LYS A O 1
ATOM 750 N N . ARG A 1 95 ? 29.855 4.778 -21.125 1.00 56.25 95 ARG A N 1
ATOM 751 C CA . ARG A 1 95 ? 30.040 5.388 -22.460 1.00 56.25 95 ARG A CA 1
ATOM 752 C C . ARG A 1 95 ? 31.115 6.474 -22.466 1.00 56.25 95 ARG A C 1
ATOM 754 O O . ARG A 1 95 ? 32.012 6.429 -23.287 1.00 56.25 95 ARG A O 1
ATOM 761 N N . HIS A 1 96 ? 31.080 7.385 -21.492 1.00 57.50 96 HIS A N 1
ATOM 762 C CA . HIS A 1 96 ? 32.084 8.449 -21.409 1.00 57.50 96 HIS A CA 1
ATOM 763 C C . HIS A 1 96 ? 33.511 7.911 -21.209 1.00 57.50 96 HIS A C 1
ATOM 765 O O . HIS A 1 96 ? 34.464 8.514 -21.684 1.00 57.50 96 HIS A O 1
ATOM 771 N N . ARG A 1 97 ? 33.664 6.778 -20.510 1.00 58.97 97 ARG A N 1
ATOM 772 C CA . ARG A 1 97 ? 34.965 6.131 -20.314 1.00 58.97 97 ARG A CA 1
ATOM 773 C C . ARG A 1 97 ? 35.477 5.457 -21.591 1.00 58.97 97 ARG A C 1
ATOM 775 O O . ARG A 1 97 ? 36.657 5.595 -21.882 1.00 58.97 97 ARG A O 1
ATOM 782 N N . GLU A 1 98 ? 34.604 4.772 -22.327 1.00 60.94 98 GLU A N 1
ATOM 783 C CA . GLU A 1 98 ? 34.939 4.143 -23.615 1.00 60.94 98 GLU A CA 1
ATOM 784 C C . GLU A 1 98 ? 35.381 5.206 -24.640 1.00 60.94 98 GLU A C 1
ATOM 786 O O . GLU A 1 98 ? 36.444 5.071 -25.236 1.00 60.94 98 GLU A O 1
ATOM 791 N N . ASP A 1 99 ? 34.662 6.333 -24.729 1.00 63.97 99 ASP A N 1
ATOM 792 C CA . ASP A 1 99 ? 35.008 7.436 -25.641 1.00 63.97 99 ASP A CA 1
ATOM 793 C C . ASP A 1 99 ? 36.379 8.080 -25.318 1.00 63.97 99 ASP A C 1
ATOM 795 O O . ASP A 1 99 ? 37.107 8.505 -26.216 1.00 63.97 99 ASP A O 1
ATOM 799 N N . ILE A 1 100 ? 36.749 8.163 -24.031 1.00 68.69 100 ILE A N 1
ATOM 800 C CA . ILE A 1 100 ? 38.056 8.686 -23.592 1.00 68.69 100 ILE A CA 1
ATOM 801 C C . ILE A 1 100 ? 39.185 7.701 -23.924 1.00 68.69 100 ILE A C 1
ATOM 803 O O . ILE A 1 100 ? 40.247 8.125 -24.379 1.00 68.69 100 ILE A O 1
ATOM 807 N N . GLU A 1 101 ? 38.980 6.405 -23.683 1.00 69.31 101 GLU A N 1
ATOM 808 C CA . GLU A 1 101 ? 39.980 5.367 -23.962 1.00 69.31 101 GLU A CA 1
ATOM 809 C C . GLU A 1 101 ? 40.246 5.251 -25.480 1.00 69.31 101 GLU A C 1
ATOM 811 O O . GLU A 1 101 ? 41.409 5.199 -25.889 1.00 69.31 101 GLU A O 1
ATOM 816 N N . ASP A 1 102 ? 39.208 5.355 -26.320 1.00 69.75 102 ASP A N 1
ATOM 817 C CA . ASP A 1 102 ? 39.345 5.393 -27.784 1.00 69.75 102 ASP A CA 1
ATOM 818 C C . ASP A 1 102 ? 40.115 6.637 -28.258 1.00 69.75 102 ASP A C 1
ATOM 820 O O . ASP A 1 102 ? 41.010 6.530 -29.101 1.00 69.75 102 ASP A O 1
ATOM 824 N N . TYR A 1 103 ? 39.849 7.812 -27.674 1.00 72.44 103 TYR A N 1
ATOM 825 C CA . TYR A 1 103 ? 40.578 9.0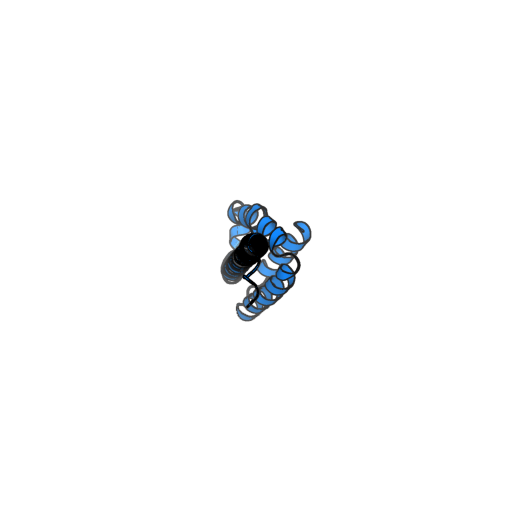43 -28.000 1.00 72.44 103 TYR A CA 1
ATOM 826 C C . TYR A 1 103 ? 42.074 8.955 -27.659 1.00 72.44 103 TYR A C 1
ATOM 828 O O . TYR A 1 103 ? 42.915 9.418 -28.429 1.00 72.44 103 TYR A O 1
ATOM 836 N N . ILE A 1 104 ? 42.421 8.334 -26.527 1.00 71.44 104 ILE A N 1
ATOM 837 C CA . ILE A 1 104 ? 43.815 8.149 -26.092 1.00 71.44 104 ILE A CA 1
ATOM 838 C C . ILE A 1 104 ? 44.556 7.159 -27.006 1.00 71.44 104 ILE A C 1
ATOM 840 O O . ILE A 1 104 ? 45.741 7.340 -27.273 1.00 71.44 104 ILE A O 1
ATOM 844 N N . SER A 1 105 ? 43.872 6.143 -27.539 1.00 73.25 105 SER A N 1
ATOM 845 C CA . SER A 1 105 ? 44.482 5.147 -28.434 1.00 73.25 105 SER A CA 1
ATOM 846 C C . SER A 1 105 ? 44.854 5.686 -29.826 1.00 73.25 105 SER A C 1
ATOM 848 O O . SER A 1 105 ? 45.757 5.155 -30.472 1.00 73.25 105 SER A O 1
ATOM 850 N N . LEU A 1 106 ? 44.196 6.759 -30.280 1.00 75.88 106 LEU A N 1
ATOM 851 C CA . LEU A 1 106 ? 44.441 7.391 -31.584 1.00 75.88 106 LEU A CA 1
ATOM 852 C C . LEU A 1 106 ? 45.739 8.210 -31.628 1.00 75.88 106 LEU A C 1
ATOM 854 O O . LEU A 1 106 ? 46.231 8.518 -32.714 1.00 75.88 106 LEU A O 1
ATOM 858 N N . PHE A 1 107 ? 46.302 8.544 -30.466 1.00 70.38 107 PHE A N 1
ATOM 859 C CA . PHE A 1 107 ? 47.543 9.301 -30.344 1.00 70.38 107 PHE A CA 1
ATOM 860 C C . PHE A 1 107 ? 48.497 8.572 -29.390 1.00 70.38 107 PHE A C 1
ATOM 862 O O . PHE A 1 107 ? 48.500 8.860 -28.191 1.00 70.38 107 PHE A O 1
ATOM 869 N N . PRO A 1 108 ? 49.311 7.625 -29.894 1.00 63.56 108 PRO A N 1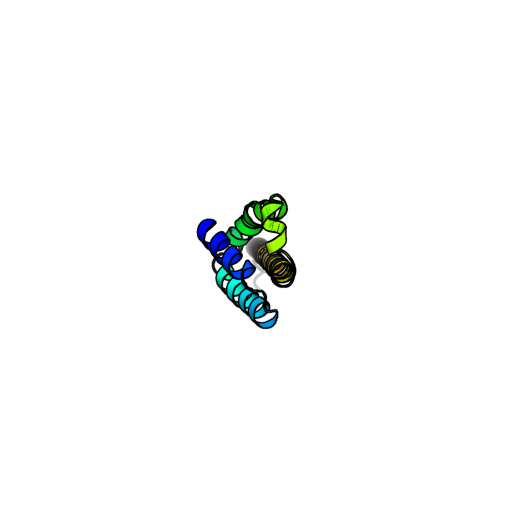
ATOM 870 C CA . PRO A 1 108 ? 50.336 6.974 -29.090 1.00 63.56 108 PRO A CA 1
ATOM 871 C C . PRO A 1 108 ? 51.257 8.036 -28.487 1.00 63.56 108 PRO A C 1
ATOM 873 O O . PRO A 1 108 ? 51.696 8.951 -29.190 1.00 63.56 108 PRO A O 1
ATOM 876 N N . ALA A 1 109 ? 51.523 7.939 -27.183 1.00 65.88 109 ALA A N 1
ATOM 877 C CA . ALA A 1 109 ? 52.484 8.821 -26.535 1.00 65.88 109 ALA A CA 1
ATOM 878 C C . ALA A 1 109 ? 53.836 8.707 -27.267 1.00 65.88 109 ALA A C 1
ATOM 880 O O . ALA A 1 109 ? 54.239 7.590 -27.592 1.00 65.88 109 ALA A O 1
ATOM 881 N N . PRO A 1 110 ? 54.522 9.823 -27.565 1.00 58.25 110 PRO A N 1
ATOM 882 C CA . PRO A 1 110 ? 55.819 9.762 -28.219 1.00 58.25 110 PRO A CA 1
ATOM 883 C C . PRO A 1 110 ? 56.807 9.044 -27.295 1.00 58.25 110 PRO A C 1
ATOM 885 O O . PRO A 1 110 ? 57.022 9.480 -26.161 1.00 58.25 110 PRO A O 1
ATOM 888 N N . ASP A 1 111 ? 57.376 7.942 -27.786 1.00 66.25 111 ASP A N 1
ATOM 889 C CA . ASP A 1 111 ? 58.423 7.187 -27.100 1.00 66.25 111 ASP A CA 1
ATOM 890 C C . ASP A 1 111 ? 59.550 8.149 -26.682 1.00 66.25 111 ASP A C 1
ATOM 892 O O . ASP A 1 111 ? 60.120 8.853 -27.521 1.00 66.25 111 ASP A O 1
ATOM 896 N N . SER A 1 112 ? 59.821 8.217 -25.375 1.00 53.69 112 SER A N 1
ATOM 897 C CA . SER A 1 112 ? 60.928 8.974 -24.770 1.00 53.69 112 SER A CA 1
ATOM 898 C C . SER A 1 112 ? 61.906 8.016 -24.111 1.00 53.69 112 SER A C 1
ATOM 900 O O . SER A 1 112 ? 61.422 7.115 -23.388 1.00 53.69 112 SER A O 1
#

InterPro domains:
  IPR021429 Mediator complex, subunit Med24, [PF11277] (1-106)
  IPR021429 Mediator complex, subunit Med24, [PTHR12898] (1-104)

Radius of gyration: 22.54 Å; Cα contacts (8 Å, |Δi|>4): 72; chains: 1; bounding box: 79×21×48 Å

Foldseek 3Di:
DLVVLLVLLVVLLVDQDLVVNQVSLVVVLVVCVVPLQVSLCSLVVPRVCVQVVDPVNVVSLPPPSVVSSVVSNVSSVVVNVVVVVVVVVVVVVVVVVVVVVVVCVVDPDPDD

Nearest PDB structures (foldseek):
  7enj-assembly1_X  TM=7.730E-01  e=5.008E-10  Homo sapiens
  7enc-assembly1_x  TM=7.735E-01  e=5.612E-10  Homo sapiens
  7lbm-assembly1_2  TM=9.796E-01  e=3.595E-08  Homo sapiens

Mean predicted aligned error: 10.68 Å

Sequence (112 aa):
VYWFCNNLIKELLKETRKEHTLRAVELLYSIFCLDMQQVTLVLLGHILPGLLTDSSKWHSLMDPPGTALAKLAVWCALSSYSSHKGQASTRQKKRHREDIEDYISLFPAPDS

Solvent-accessible surface area (backbone atoms only — not comparable to full-atom values): 6179 Å² total; per-residue (Å²): 108,62,70,60,54,51,51,53,50,55,55,46,41,69,33,70,48,62,74,58,30,54,52,49,36,56,52,51,50,61,60,40,61,78,45,32,60,63,46,31,51,40,42,65,72,47,49,50,50,63,43,73,74,34,74,88,44,46,74,50,44,44,79,46,20,29,60,36,52,53,51,42,52,52,51,35,47,51,52,34,54,50,58,56,54,56,57,56,54,56,56,53,56,50,52,57,49,52,57,50,54,55,58,54,67,77,54,73,76,81,89,126

pLDDT: mean 86.22, std 15.63, range [49.31, 98.25]

Secondary structure (DSSP, 8-state):
-HHHHHHHHHHHTT--SHHHHHHHHHHHHHHHGGGHHHHHHHIIIIIHHHHHS-GGGGGGGSTTHHHHHHHHHHHHHHHHHHHHHHHHHHHHHHHHHHHHHHHHHTSPPPP-

Organism: Homo sapiens (NCBI:txid9606)